Protein AF-A0A9P5F173-F1 (afdb_monomer_lite)

Sequence (151 aa):
MADARTQKAKDRLLAVAKVLQPPGSMPKAFIERLSACLVADPLLPRPNPSTSLWQEPPHPTLATVQSPNLPSYADFVVIGSGITGCSVTKSLLENEILGSGNNPSQVVVLEARNLCSGATGRNGGQLVSPVGHTFAGLVERFGKATAMEMA

Secondary structure (DSSP, 8-state):
---HHHHHHHHHHHHHHHHT-SSSPPPHHHHHHHHHHHHS---SPPSSPPPPGGGSSPPTTTTT---SS--S--SEEEE--SHHHHHHHHHHHH-TTTTSSSS---EEEE-SSSTTTTTGGGS------THHHHHHHHHHHH-HHHHHH--

Foldseek 3Di:
DDDPVVVVLVVVVVVVVVVPDDPDPDDPVVVVVVVVVSPDDPDDPDPPDDFFPLCVPHDPDAFDDDDPDDDPDFPEEQEAQAPVSVVVVVCQCPDCPANVDPDHGGYHYDHPHTHNRPVRSHDPPDPDDCLVVCLVVCCVVPNNVVSVVSD

Organism: Colletotrichum siamense (NCBI:txid690259)

Structure (mmCIF, N/CA/C/O backbone):
data_AF-A0A9P5F173-F1
#
_entry.id   AF-A0A9P5F173-F1
#
loop_
_atom_site.group_PDB
_atom_site.id
_atom_site.type_symbol
_atom_site.label_atom_id
_atom_site.label_alt_id
_atom_site.label_comp_id
_atom_site.label_asym_id
_atom_site.label_entity_id
_atom_site.label_seq_id
_atom_site.pdbx_PDB_ins_code
_atom_site.Cartn_x
_atom_site.Cartn_y
_atom_site.Cartn_z
_atom_site.occupancy
_atom_site.B_iso_or_equiv
_atom_site.auth_seq_id
_atom_site.auth_comp_id
_atom_site.auth_asym_id
_atom_site.auth_atom_id
_atom_site.pdbx_PDB_model_num
ATOM 1 N N . MET A 1 1 ? -15.698 -13.782 -26.759 1.00 45.97 1 MET A N 1
ATOM 2 C CA . MET A 1 1 ? -15.244 -12.393 -26.996 1.00 45.97 1 MET A CA 1
ATOM 3 C C . MET A 1 1 ? -14.367 -11.994 -25.821 1.00 45.97 1 MET A C 1
ATOM 5 O O . MET A 1 1 ? -14.847 -12.073 -24.701 1.00 45.97 1 MET A O 1
ATOM 9 N N . ALA A 1 2 ? -13.083 -11.693 -26.034 1.00 46.50 2 ALA A N 1
ATOM 10 C CA . ALA A 1 2 ? -12.186 -11.295 -24.944 1.00 46.50 2 ALA A CA 1
ATOM 11 C C . ALA A 1 2 ? -12.554 -9.888 -24.426 1.00 46.50 2 ALA A C 1
ATOM 13 O O . ALA A 1 2 ? -12.849 -9.009 -25.233 1.00 46.50 2 ALA A O 1
ATOM 14 N N . ASP A 1 3 ? -12.559 -9.695 -23.101 1.00 68.38 3 ASP A N 1
ATOM 15 C CA . ASP A 1 3 ? -12.895 -8.427 -22.430 1.00 68.38 3 ASP A CA 1
ATOM 16 C C . ASP A 1 3 ? -11.953 -7.300 -22.904 1.00 68.38 3 ASP A C 1
ATOM 18 O O . ASP A 1 3 ? -10.725 -7.438 -22.890 1.00 68.38 3 ASP A O 1
ATOM 22 N N . ALA A 1 4 ? -12.527 -6.166 -23.317 1.00 56.78 4 ALA A N 1
ATOM 23 C CA . ALA A 1 4 ? -11.806 -4.972 -23.760 1.00 56.78 4 ALA A CA 1
ATOM 24 C C . ALA A 1 4 ? -10.775 -4.475 -22.724 1.00 56.78 4 ALA A C 1
ATOM 26 O O . ALA A 1 4 ? -9.752 -3.885 -23.084 1.00 56.78 4 ALA A O 1
ATOM 27 N N . ARG A 1 5 ? -10.995 -4.760 -21.433 1.00 42.91 5 ARG A N 1
ATOM 28 C CA . ARG A 1 5 ? -10.040 -4.467 -20.352 1.00 42.91 5 ARG A CA 1
ATOM 29 C C . ARG A 1 5 ? -8.790 -5.340 -20.424 1.00 42.91 5 ARG A C 1
ATOM 31 O O . ARG A 1 5 ? -7.683 -4.836 -20.233 1.00 42.91 5 ARG A O 1
ATOM 38 N N . THR A 1 6 ? -8.944 -6.615 -20.770 1.00 60.84 6 THR A N 1
ATOM 39 C CA . THR A 1 6 ? -7.830 -7.552 -20.966 1.00 60.84 6 THR A CA 1
ATOM 40 C C . THR A 1 6 ? -6.992 -7.163 -22.182 1.00 60.84 6 THR A C 1
ATOM 42 O O . THR A 1 6 ? -5.767 -7.270 -22.144 1.00 60.84 6 THR A O 1
ATOM 45 N N . GLN A 1 7 ? -7.629 -6.647 -23.239 1.00 63.62 7 GLN A N 1
ATOM 46 C CA . GLN A 1 7 ? -6.918 -6.165 -24.425 1.00 63.62 7 GLN A CA 1
ATOM 47 C C . GLN A 1 7 ? -6.063 -4.931 -24.106 1.00 63.62 7 GLN A C 1
ATOM 49 O O . GLN A 1 7 ? -4.875 -4.903 -24.412 1.00 63.62 7 GLN A O 1
ATOM 54 N N . LYS A 1 8 ? -6.617 -3.963 -23.370 1.00 54.62 8 LYS A N 1
ATOM 55 C CA . LYS A 1 8 ? -5.898 -2.739 -22.983 1.00 54.62 8 LYS A CA 1
ATOM 56 C C . LYS A 1 8 ? -4.701 -3.009 -22.060 1.00 54.62 8 LYS A C 1
ATOM 58 O O . LYS A 1 8 ? -3.687 -2.316 -22.144 1.00 54.62 8 LYS A O 1
ATOM 63 N N . ALA A 1 9 ? -4.802 -4.011 -21.183 1.00 54.66 9 ALA A N 1
ATOM 64 C CA . ALA A 1 9 ? -3.686 -4.464 -20.352 1.00 54.66 9 ALA A CA 1
ATOM 65 C C . ALA A 1 9 ? -2.571 -5.102 -21.200 1.00 54.66 9 ALA A C 1
ATOM 67 O O . ALA A 1 9 ? -1.401 -4.754 -21.034 1.00 54.66 9 ALA A O 1
ATOM 68 N N . LYS A 1 10 ? -2.936 -5.961 -22.163 1.00 64.44 10 LYS A N 1
ATOM 69 C CA . LYS A 1 10 ? -1.991 -6.550 -23.124 1.00 64.44 10 LYS A CA 1
ATOM 70 C C . LYS A 1 10 ? -1.279 -5.486 -23.956 1.00 64.44 10 LYS A C 1
ATOM 72 O O . LYS A 1 10 ? -0.062 -5.550 -24.085 1.00 64.44 10 LYS A O 1
ATOM 77 N N . ASP A 1 11 ? -2.001 -4.486 -24.453 1.00 65.25 11 ASP A N 1
ATOM 78 C CA . ASP A 1 11 ? -1.427 -3.427 -25.291 1.00 65.25 11 ASP A CA 1
ATOM 79 C C . ASP A 1 11 ? -0.397 -2.581 -24.520 1.00 65.25 11 ASP A C 1
ATOM 81 O O . ASP A 1 11 ? 0.678 -2.273 -25.040 1.00 65.25 11 ASP A O 1
ATOM 85 N N . ARG A 1 12 ? -0.677 -2.263 -23.247 1.00 65.69 12 ARG A N 1
ATOM 86 C CA . ARG A 1 12 ? 0.264 -1.551 -22.360 1.00 65.69 12 ARG A CA 1
ATOM 87 C C . ARG A 1 12 ? 1.519 -2.373 -22.076 1.00 65.69 12 ARG A C 1
ATOM 89 O O . ARG A 1 12 ? 2.620 -1.832 -22.099 1.00 65.69 12 ARG A O 1
ATOM 96 N N . LEU A 1 13 ? 1.364 -3.675 -21.857 1.00 59.19 13 LEU A N 1
ATOM 97 C CA . LEU A 1 13 ? 2.483 -4.590 -21.633 1.00 59.19 13 LEU A CA 1
ATOM 98 C C . LEU A 1 13 ? 3.342 -4.769 -22.889 1.00 59.19 13 LEU A C 1
ATOM 100 O O . LEU A 1 13 ? 4.568 -4.775 -22.797 1.00 59.19 13 LEU A O 1
ATOM 104 N N . LEU A 1 14 ? 2.718 -4.826 -24.070 1.00 57.59 14 LEU A N 1
ATOM 105 C CA . LEU A 1 14 ? 3.424 -4.856 -25.350 1.00 57.59 14 LEU A CA 1
ATOM 106 C C . LEU A 1 14 ? 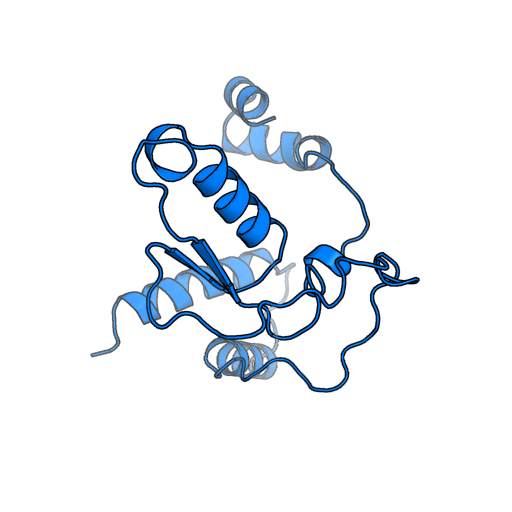4.229 -3.570 -25.578 1.00 57.59 14 LEU A C 1
ATOM 108 O O . LEU A 1 14 ? 5.339 -3.623 -26.102 1.00 57.59 14 LEU A O 1
ATOM 112 N N . ALA A 1 15 ? 3.682 -2.418 -25.183 1.00 58.66 15 ALA A N 1
ATOM 113 C CA . ALA A 1 15 ? 4.375 -1.137 -25.270 1.00 58.66 15 ALA A CA 1
ATOM 114 C C . ALA A 1 15 ? 5.599 -1.086 -24.341 1.00 58.66 15 ALA A C 1
ATOM 116 O O . ALA A 1 15 ? 6.670 -0.684 -24.784 1.00 58.66 15 ALA A O 1
ATOM 117 N N . VAL A 1 16 ? 5.485 -1.572 -23.100 1.00 57.22 16 VAL A N 1
ATOM 118 C CA . VAL A 1 16 ? 6.625 -1.680 -22.169 1.00 57.22 16 VAL A CA 1
ATOM 119 C C . VAL A 1 16 ? 7.687 -2.647 -22.705 1.00 57.22 16 VAL A C 1
ATOM 121 O O . VAL A 1 16 ? 8.869 -2.319 -22.703 1.00 57.22 16 VAL A O 1
ATOM 124 N N . ALA A 1 17 ? 7.284 -3.799 -23.250 1.00 55.56 17 ALA A N 1
ATOM 125 C CA . ALA A 1 17 ? 8.209 -4.764 -23.849 1.00 55.56 17 ALA A CA 1
ATOM 126 C C . ALA A 1 17 ? 8.952 -4.206 -25.079 1.00 55.56 17 ALA A C 1
ATOM 128 O O . ALA A 1 17 ? 10.118 -4.532 -25.283 1.00 55.56 17 ALA A O 1
ATOM 129 N N . LYS A 1 18 ? 8.299 -3.347 -25.875 1.00 56.28 18 LYS A N 1
ATOM 130 C CA . LYS A 1 18 ? 8.913 -2.645 -27.017 1.00 56.28 18 LYS A CA 1
ATOM 131 C C . LYS A 1 18 ? 9.910 -1.568 -26.585 1.00 56.28 18 LYS A C 1
ATOM 133 O O . LYS A 1 18 ? 10.907 -1.373 -27.266 1.00 56.28 18 LYS A O 1
ATOM 138 N N . VAL A 1 19 ? 9.654 -0.891 -25.464 1.00 52.47 19 VAL A N 1
ATOM 139 C CA . VAL A 1 19 ? 10.552 0.137 -24.902 1.00 52.47 19 VAL A CA 1
ATOM 140 C C . VAL A 1 19 ? 11.828 -0.480 -24.308 1.00 52.47 19 VAL A C 1
ATOM 142 O O . VAL A 1 19 ? 12.857 0.182 -24.253 1.00 52.47 19 VAL A O 1
ATOM 145 N N . LEU A 1 20 ? 11.793 -1.755 -23.908 1.00 52.50 20 LEU A N 1
ATOM 146 C CA . LEU A 1 20 ? 12.919 -2.457 -23.279 1.00 52.50 20 LEU A CA 1
ATOM 147 C C . LEU A 1 20 ? 13.917 -3.123 -24.256 1.00 52.50 20 LEU A C 1
ATOM 149 O O . LEU A 1 20 ? 14.807 -3.831 -23.790 1.00 52.50 20 LEU A O 1
ATOM 153 N N . GLN A 1 21 ? 13.818 -2.938 -25.581 1.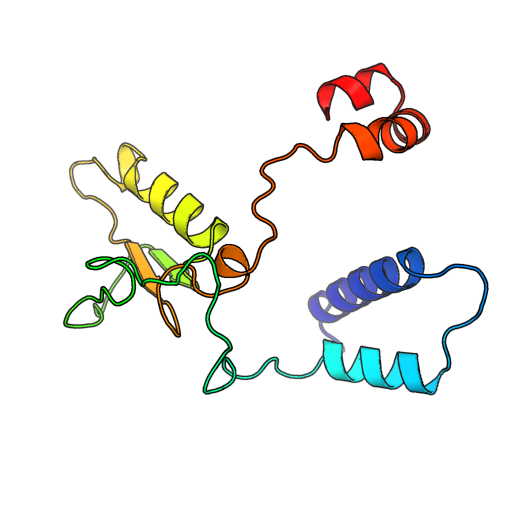00 49.25 21 GLN A N 1
ATOM 154 C CA . GLN A 1 21 ? 14.728 -3.593 -26.544 1.00 49.25 21 GLN A CA 1
ATOM 155 C C . GLN A 1 21 ? 15.750 -2.642 -27.207 1.00 49.25 21 GLN A C 1
ATOM 157 O O . GLN A 1 21 ? 15.342 -1.729 -27.922 1.00 49.25 21 GLN A O 1
ATOM 162 N N . PRO A 1 22 ? 17.072 -2.915 -27.109 1.00 50.00 22 PRO A N 1
ATOM 163 C CA . PRO A 1 22 ? 18.055 -2.652 -28.168 1.00 50.00 22 PRO A CA 1
ATOM 164 C C . PRO A 1 22 ? 18.014 -3.763 -29.251 1.00 50.00 22 PRO A C 1
ATOM 166 O O . PRO A 1 22 ? 17.334 -4.772 -29.057 1.00 50.00 22 PRO A O 1
ATOM 169 N N . PRO A 1 23 ? 18.704 -3.611 -30.402 1.00 50.03 23 PRO A N 1
ATOM 170 C CA . PRO A 1 23 ? 18.362 -4.274 -31.662 1.00 50.03 23 PRO A CA 1
ATOM 171 C C . PRO A 1 23 ? 18.662 -5.779 -31.640 1.00 50.03 23 PRO A C 1
ATOM 173 O O . PRO A 1 23 ? 19.788 -6.223 -31.838 1.00 50.03 23 PRO A O 1
ATOM 176 N N . GLY A 1 24 ? 17.618 -6.572 -31.425 1.00 59.44 24 GLY A N 1
ATOM 177 C CA . GLY A 1 24 ? 17.634 -8.025 -31.538 1.00 59.44 24 GLY A CA 1
ATOM 178 C C . GLY A 1 24 ? 16.298 -8.576 -31.064 1.00 59.44 24 GLY A C 1
ATOM 179 O O . GLY A 1 24 ? 15.858 -8.276 -29.956 1.00 59.44 24 GLY A O 1
ATOM 180 N N . SER A 1 25 ? 15.612 -9.356 -31.901 1.00 69.62 25 SER A N 1
ATOM 181 C CA . SER A 1 25 ? 14.332 -9.952 -31.516 1.00 69.62 25 SER A CA 1
ATOM 182 C C . SER A 1 25 ? 14.532 -10.844 -30.288 1.00 69.62 25 SER A C 1
ATOM 184 O O . SER A 1 25 ? 15.264 -11.834 -30.366 1.00 69.62 25 SER A O 1
ATOM 186 N N . MET A 1 26 ? 13.884 -10.515 -29.165 1.00 72.31 26 MET A N 1
ATOM 187 C CA . MET A 1 26 ? 13.874 -11.392 -27.990 1.00 72.31 26 MET A CA 1
ATOM 188 C C . MET A 1 26 ? 13.439 -12.816 -28.389 1.00 72.31 26 MET A C 1
ATOM 190 O O . MET A 1 26 ? 12.483 -12.957 -29.159 1.00 72.31 26 MET A O 1
ATOM 194 N N . PRO A 1 27 ? 14.094 -13.876 -27.875 1.00 86.81 27 PRO A N 1
ATOM 195 C CA . PRO A 1 27 ? 13.755 -15.252 -28.225 1.00 86.81 27 PRO A CA 1
ATOM 196 C C . PRO A 1 27 ? 12.266 -15.547 -28.010 1.00 86.81 27 PRO A C 1
ATOM 198 O O . PRO A 1 27 ? 11.706 -15.195 -26.972 1.00 86.81 27 PRO A O 1
ATOM 201 N N . LYS A 1 28 ? 11.624 -16.248 -28.952 1.00 85.38 28 LYS A N 1
ATOM 202 C CA . LYS A 1 28 ? 10.187 -16.586 -28.886 1.00 85.38 28 LYS A CA 1
ATOM 203 C C . LYS A 1 28 ? 9.790 -17.224 -27.547 1.00 85.38 28 LYS A C 1
ATOM 205 O O . LYS A 1 28 ? 8.823 -16.798 -26.926 1.00 85.38 28 LYS A O 1
ATOM 210 N N . ALA A 1 29 ? 10.603 -18.159 -27.054 1.00 88.12 29 ALA A N 1
ATOM 211 C CA . ALA A 1 29 ? 10.383 -18.818 -25.767 1.00 88.12 29 ALA A CA 1
ATOM 212 C C . ALA A 1 29 ? 10.421 -17.850 -24.567 1.00 88.12 29 ALA A C 1
ATOM 214 O O . ALA A 1 29 ? 9.757 -18.086 -23.559 1.00 88.12 29 ALA A O 1
ATOM 215 N N . PHE A 1 30 ? 11.196 -16.763 -24.650 1.00 84.81 30 PHE A N 1
ATOM 216 C CA . PHE A 1 30 ? 11.217 -15.729 -23.617 1.00 84.81 30 PHE A CA 1
ATOM 217 C C . PHE A 1 30 ? 9.917 -14.919 -23.632 1.00 84.81 30 PHE A C 1
ATOM 219 O O . PHE A 1 30 ? 9.311 -14.728 -22.582 1.00 84.81 30 PHE A O 1
ATOM 226 N N . ILE A 1 31 ? 9.453 -14.510 -24.818 1.00 85.44 31 ILE A N 1
ATOM 227 C CA . ILE A 1 31 ? 8.180 -13.792 -24.982 1.00 85.44 31 ILE A CA 1
ATOM 228 C C . ILE A 1 31 ? 7.000 -14.631 -24.487 1.00 85.44 31 ILE A C 1
ATOM 230 O O . ILE A 1 31 ? 6.131 -14.112 -23.791 1.00 85.44 31 ILE A O 1
ATOM 234 N N . GLU A 1 32 ? 6.980 -15.928 -24.792 1.00 88.88 32 GLU A N 1
ATOM 235 C CA . GLU A 1 32 ? 5.934 -16.844 -24.329 1.00 88.88 32 GLU A CA 1
ATOM 236 C C . GLU A 1 32 ? 5.922 -16.971 -22.801 1.00 88.88 32 GLU A C 1
ATOM 238 O O . GLU A 1 32 ? 4.862 -16.838 -22.187 1.00 88.88 32 GLU A O 1
ATOM 243 N N . ARG A 1 33 ? 7.092 -17.138 -22.164 1.00 88.81 33 ARG A N 1
ATOM 244 C CA . ARG A 1 33 ? 7.196 -17.163 -20.693 1.00 88.81 33 ARG A CA 1
ATOM 245 C C . ARG A 1 33 ? 6.782 -15.840 -20.068 1.00 88.81 33 ARG A C 1
ATOM 247 O O . ARG A 1 33 ? 6.027 -15.845 -19.104 1.00 88.81 33 ARG A O 1
ATOM 254 N N . LEU A 1 34 ? 7.248 -14.719 -20.617 1.00 86.69 34 LEU A N 1
ATOM 255 C CA . LEU A 1 34 ? 6.876 -13.392 -20.139 1.00 86.69 34 LEU A CA 1
ATOM 256 C C . LEU A 1 34 ? 5.360 -13.204 -20.227 1.00 86.69 34 LEU A C 1
ATOM 258 O O . LEU A 1 34 ? 4.734 -12.818 -19.246 1.00 86.69 34 LEU A O 1
ATOM 262 N N . SER A 1 35 ? 4.758 -13.537 -21.371 1.00 89.25 35 SER A N 1
ATOM 263 C CA . SER A 1 35 ? 3.311 -13.434 -21.550 1.00 89.25 35 SER A CA 1
ATOM 264 C C . SER A 1 35 ? 2.545 -14.330 -20.582 1.00 89.25 35 SER A C 1
ATOM 266 O O . SER A 1 35 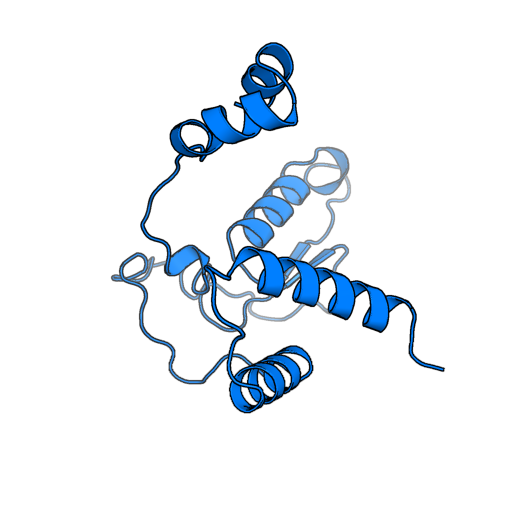? 1.492 -13.911 -20.112 1.00 89.25 35 SER A O 1
ATOM 268 N N . ALA A 1 36 ? 3.045 -15.533 -20.286 1.00 88.88 36 ALA A N 1
ATOM 269 C CA . ALA A 1 36 ? 2.436 -16.427 -19.308 1.00 88.88 36 ALA A CA 1
ATOM 270 C C . ALA A 1 36 ? 2.514 -15.847 -17.886 1.00 88.88 36 ALA A C 1
ATOM 272 O O . ALA A 1 36 ? 1.503 -15.801 -17.193 1.00 88.88 36 ALA A O 1
ATOM 273 N N . CYS A 1 37 ? 3.676 -15.329 -17.475 1.00 84.94 37 CYS A N 1
ATOM 274 C CA . CYS A 1 37 ? 3.845 -14.679 -16.172 1.00 84.94 37 CYS A CA 1
ATOM 275 C C . CYS A 1 37 ? 2.948 -13.445 -16.011 1.00 84.94 37 CYS A C 1
ATOM 277 O O . CYS A 1 37 ? 2.456 -13.187 -14.920 1.00 84.94 37 CYS A O 1
ATOM 279 N N . LEU A 1 38 ? 2.726 -12.689 -17.088 1.00 84.69 38 LEU A N 1
ATOM 280 C CA . LEU A 1 38 ? 1.911 -11.474 -17.066 1.00 84.69 38 LEU A CA 1
ATOM 281 C C . LEU A 1 38 ? 0.410 -11.731 -16.885 1.00 84.69 38 LEU A C 1
ATOM 283 O O . LEU A 1 38 ? -0.299 -10.833 -16.438 1.00 84.69 38 LEU A O 1
ATOM 287 N N . VAL A 1 39 ? -0.080 -12.913 -17.266 1.00 89.00 39 VAL A N 1
ATOM 288 C CA . VAL A 1 39 ? -1.499 -13.288 -17.124 1.00 89.00 39 VAL A CA 1
ATOM 289 C C . VAL A 1 39 ? -1.755 -14.239 -15.959 1.00 89.00 39 VAL A C 1
ATOM 291 O O . VAL A 1 39 ? -2.913 -14.504 -15.644 1.00 89.00 39 VAL A O 1
ATOM 294 N N . ALA A 1 40 ? -0.699 -14.775 -15.349 1.00 90.75 40 ALA A N 1
ATOM 295 C CA . ALA A 1 40 ? -0.812 -15.632 -14.183 1.00 90.75 40 ALA A CA 1
ATOM 296 C C . ALA A 1 40 ? -1.307 -14.836 -12.968 1.00 90.75 40 ALA A C 1
ATOM 298 O O . ALA A 1 40 ? -1.005 -13.651 -12.816 1.00 90.75 40 ALA A O 1
ATOM 299 N N . ASP A 1 41 ? -2.046 -15.512 -12.089 1.00 88.75 41 ASP A N 1
ATOM 300 C CA . ASP A 1 41 ? -2.374 -14.984 -10.767 1.00 88.75 41 ASP A CA 1
ATOM 301 C C . ASP A 1 41 ? -1.060 -14.675 -10.020 1.00 88.75 41 ASP A C 1
ATOM 303 O O . ASP A 1 41 ? -0.203 -15.562 -9.927 1.00 88.75 41 ASP A O 1
ATOM 307 N N . PRO A 1 42 ? -0.854 -13.444 -9.509 1.00 82.69 42 PRO A N 1
ATOM 308 C CA . PRO A 1 42 ? 0.339 -13.109 -8.733 1.00 82.69 42 PRO A CA 1
ATOM 309 C C . PRO A 1 42 ? 0.460 -13.906 -7.424 1.00 82.69 42 PRO A C 1
ATOM 311 O O . PRO A 1 42 ? 1.530 -13.876 -6.811 1.00 82.69 42 PRO A O 1
ATOM 314 N N . LEU A 1 43 ? -0.595 -14.631 -7.027 1.00 88.44 43 LEU A N 1
ATOM 315 C CA . LEU A 1 43 ? -0.726 -15.366 -5.775 1.00 88.44 43 LEU A CA 1
ATOM 316 C C . LEU A 1 43 ? -0.593 -14.445 -4.551 1.00 88.44 43 LEU A C 1
ATOM 318 O O . LEU A 1 43 ? -0.446 -13.224 -4.639 1.00 88.44 43 LEU A O 1
ATOM 322 N N . LEU A 1 44 ? -0.675 -15.046 -3.367 1.00 89.44 44 LEU A N 1
ATOM 323 C CA . LEU A 1 44 ? -0.381 -14.353 -2.119 1.00 89.44 44 LEU A CA 1
ATOM 324 C C . LEU A 1 44 ? 1.120 -14.025 -2.012 1.00 89.44 44 LEU A C 1
ATOM 326 O O . LEU A 1 44 ? 1.952 -14.699 -2.631 1.00 89.44 44 LEU A O 1
ATOM 330 N N . PRO A 1 45 ? 1.497 -13.024 -1.191 1.00 88.31 45 PRO A N 1
ATOM 331 C CA . PRO A 1 45 ? 2.897 -12.755 -0.891 1.00 88.31 45 PRO A CA 1
ATOM 332 C C . PRO A 1 45 ? 3.644 -14.023 -0.460 1.00 88.31 45 PRO A C 1
ATOM 334 O O . PRO A 1 45 ? 3.129 -14.835 0.308 1.00 88.31 45 PRO A O 1
ATOM 337 N N . ARG A 1 46 ? 4.880 -14.185 -0.947 1.00 86.62 46 ARG A N 1
ATOM 338 C CA . ARG A 1 46 ? 5.728 -15.334 -0.600 1.00 86.62 46 ARG A CA 1
ATOM 339 C C . ARG A 1 46 ? 5.910 -15.437 0.924 1.00 86.62 46 ARG A C 1
ATOM 341 O O . ARG A 1 46 ? 6.175 -14.408 1.555 1.00 86.62 46 ARG A O 1
ATOM 348 N N . PRO A 1 47 ? 5.865 -16.653 1.498 1.00 88.44 47 PRO A N 1
ATOM 349 C CA . PRO A 1 47 ? 6.251 -16.853 2.889 1.00 88.44 47 PRO A CA 1
ATOM 350 C C . PRO A 1 47 ? 7.738 -16.518 3.074 1.00 88.44 47 PRO A C 1
ATOM 352 O O . PRO A 1 47 ? 8.535 -16.710 2.156 1.00 88.44 47 PRO A O 1
ATOM 355 N N . ASN A 1 48 ? 8.105 -16.040 4.266 1.00 87.44 48 ASN A N 1
ATOM 356 C CA . ASN A 1 48 ? 9.487 -15.726 4.661 1.00 87.44 48 ASN A CA 1
ATOM 357 C C . ASN A 1 48 ? 10.218 -14.767 3.690 1.00 87.44 48 ASN A C 1
ATOM 359 O O . ASN A 1 48 ? 11.237 -15.138 3.102 1.00 87.44 48 ASN A O 1
ATOM 363 N N . PRO A 1 49 ? 9.712 -13.536 3.475 1.00 88.12 49 PRO A N 1
ATOM 364 C CA . PRO A 1 49 ? 10.405 -12.558 2.641 1.00 88.12 49 PRO A CA 1
ATOM 365 C C . PRO A 1 49 ? 11.744 -12.149 3.270 1.00 88.12 49 PRO A C 1
ATOM 367 O O . PRO A 1 49 ? 11.911 -12.204 4.486 1.00 88.12 49 PRO A O 1
ATOM 370 N N . SER A 1 50 ? 12.676 -11.650 2.455 1.00 88.06 50 SER A N 1
ATOM 371 C CA . SER A 1 50 ? 13.898 -11.034 2.980 1.00 88.06 50 SER A CA 1
ATOM 372 C C . SER A 1 50 ? 13.582 -9.814 3.851 1.00 88.06 50 SER A C 1
ATOM 374 O O . SER A 1 50 ? 12.662 -9.039 3.545 1.00 88.06 50 SER A O 1
ATOM 376 N N . THR A 1 51 ? 14.373 -9.613 4.904 1.00 84.00 51 THR A N 1
ATOM 377 C CA . THR A 1 51 ? 14.304 -8.410 5.739 1.00 84.00 51 THR A CA 1
ATOM 378 C C . THR A 1 51 ? 14.832 -7.206 4.966 1.00 84.00 51 THR A C 1
ATOM 380 O O . THR A 1 51 ? 15.853 -7.272 4.282 1.00 84.00 51 THR A O 1
ATOM 383 N N . SER A 1 52 ? 14.100 -6.100 5.041 1.00 86.25 52 SER A N 1
ATOM 384 C CA . SER A 1 52 ? 14.522 -4.815 4.492 1.00 86.25 52 SER A CA 1
ATOM 385 C C . SER A 1 52 ? 15.587 -4.187 5.395 1.00 86.25 52 SER A C 1
ATOM 387 O O . SER A 1 52 ? 15.335 -4.049 6.589 1.00 86.25 52 SER A O 1
ATOM 389 N N . LEU A 1 53 ? 16.689 -3.687 4.825 1.00 88.19 53 LEU A N 1
ATOM 390 C CA . LEU A 1 53 ? 17.694 -2.925 5.581 1.00 88.19 53 LEU A CA 1
ATOM 391 C C . LEU A 1 53 ? 17.083 -1.701 6.289 1.00 88.19 53 LEU A C 1
ATOM 393 O O . LEU A 1 53 ? 17.402 -1.435 7.437 1.00 88.19 53 LEU A O 1
ATOM 397 N N . TRP A 1 54 ? 16.139 -1.004 5.647 1.00 87.56 54 TRP A N 1
ATOM 398 C CA . TRP A 1 54 ? 15.438 0.153 6.226 1.00 87.56 54 TRP A CA 1
ATOM 399 C C . TRP A 1 54 ? 14.521 -0.189 7.409 1.00 87.56 54 TRP A C 1
ATOM 401 O O . TRP A 1 54 ? 13.970 0.708 8.037 1.00 87.56 54 TRP A O 1
ATOM 411 N N . GLN A 1 55 ? 14.295 -1.478 7.667 1.00 88.75 55 GLN A N 1
ATOM 412 C CA . GLN A 1 55 ? 13.417 -1.978 8.726 1.00 88.75 55 GLN A CA 1
ATOM 413 C C . GLN A 1 55 ? 14.195 -2.792 9.762 1.00 88.75 55 GLN A C 1
ATOM 415 O O . GLN A 1 55 ? 13.575 -3.498 10.551 1.00 88.75 55 GLN A O 1
ATOM 420 N N . GLU A 1 56 ? 15.527 -2.715 9.735 1.00 91.25 56 GLU A N 1
ATOM 421 C CA . GLU A 1 56 ? 16.411 -3.370 10.687 1.00 91.25 56 GLU A CA 1
ATOM 422 C C . GLU A 1 56 ? 17.195 -2.292 11.463 1.00 91.25 56 GLU A C 1
ATOM 424 O O . GLU A 1 56 ? 18.026 -1.602 10.867 1.00 91.25 56 GLU A O 1
ATOM 429 N N . PRO A 1 57 ? 16.940 -2.110 12.772 1.00 92.62 57 PRO A N 1
ATOM 430 C CA . PRO A 1 57 ? 15.964 -2.839 13.584 1.00 92.62 57 PRO A CA 1
ATOM 431 C C . PRO A 1 57 ? 14.509 -2.436 13.268 1.00 92.62 57 PRO A C 1
ATOM 433 O O . PRO A 1 57 ? 14.258 -1.323 12.789 1.00 92.62 57 PRO A O 1
ATOM 436 N N . PRO A 1 58 ? 13.523 -3.304 13.559 1.00 91.19 58 PRO A N 1
ATOM 437 C CA . PRO A 1 58 ? 12.118 -2.965 13.365 1.00 91.19 58 PRO A CA 1
ATOM 438 C C . PRO A 1 58 ? 11.714 -1.792 14.264 1.00 91.19 58 PRO A C 1
ATOM 440 O O . PRO A 1 58 ? 12.122 -1.713 15.423 1.00 91.19 58 PRO A O 1
ATOM 443 N N . HIS A 1 59 ? 10.864 -0.893 13.752 1.00 92.06 59 HIS A N 1
ATOM 444 C CA . HIS A 1 59 ? 10.333 0.203 14.565 1.00 92.06 59 HIS A CA 1
ATOM 445 C C . HIS A 1 59 ? 9.573 -0.365 15.775 1.00 92.06 59 HIS A C 1
ATOM 447 O O . HIS A 1 59 ? 8.637 -1.147 15.569 1.00 92.06 59 HIS A O 1
ATOM 453 N N . PRO A 1 60 ? 9.893 0.060 17.011 1.00 93.75 60 PRO A N 1
ATOM 454 C CA . PRO A 1 60 ? 9.465 -0.628 18.232 1.00 93.75 60 PRO A CA 1
ATOM 455 C C . PRO A 1 60 ? 7.946 -0.691 18.410 1.00 93.75 60 PRO A C 1
ATOM 457 O O . PRO A 1 60 ? 7.438 -1.618 19.028 1.00 93.75 60 PRO A O 1
ATOM 460 N N . THR A 1 61 ? 7.215 0.285 17.867 1.00 93.56 61 THR A N 1
ATOM 461 C CA . THR A 1 61 ? 5.757 0.393 18.043 1.00 93.56 61 THR A CA 1
ATOM 462 C C . THR A 1 61 ? 4.951 0.300 16.754 1.00 93.56 61 THR A C 1
ATOM 464 O O . THR A 1 61 ? 3.743 0.124 16.824 1.00 93.56 61 THR A O 1
ATOM 467 N N . LEU A 1 62 ? 5.581 0.434 15.581 1.00 91.56 62 LEU A N 1
ATOM 468 C CA . LEU A 1 62 ? 4.861 0.568 14.304 1.00 91.56 62 LEU A CA 1
ATOM 469 C C . LEU A 1 62 ? 5.055 -0.637 13.391 1.00 91.56 62 LEU A C 1
ATOM 471 O O . LEU A 1 62 ? 4.184 -0.915 12.579 1.00 91.56 62 LEU A O 1
ATOM 475 N N . ALA A 1 63 ? 6.166 -1.370 13.504 1.00 89.94 63 ALA A N 1
ATOM 476 C CA . ALA A 1 63 ? 6.467 -2.441 12.555 1.00 89.94 63 ALA A CA 1
ATOM 477 C C . ALA A 1 63 ? 5.357 -3.506 12.492 1.00 89.94 63 ALA A C 1
ATOM 479 O O . ALA A 1 63 ? 5.032 -3.988 11.408 1.00 89.94 63 ALA A O 1
ATOM 480 N N . THR A 1 64 ? 4.766 -3.833 13.642 1.00 91.31 64 THR A N 1
ATOM 481 C CA . THR A 1 64 ? 3.800 -4.928 13.827 1.00 91.31 64 THR A CA 1
ATOM 482 C C . THR A 1 64 ? 2.465 -4.462 14.415 1.00 91.31 64 THR A C 1
ATOM 484 O O . THR A 1 64 ? 1.683 -5.280 14.906 1.00 91.31 64 THR A O 1
ATOM 487 N N . VAL A 1 65 ? 2.200 -3.149 14.389 1.00 93.94 65 VAL A N 1
ATOM 488 C CA . VAL A 1 65 ? 0.952 -2.588 14.917 1.00 93.94 65 VAL A CA 1
ATOM 489 C C . VAL A 1 65 ? -0.244 -3.122 14.134 1.00 93.94 65 VAL A C 1
ATOM 491 O O . VAL A 1 65 ? -0.230 -3.171 12.905 1.00 93.94 65 VAL A O 1
ATOM 494 N N . GLN A 1 66 ? -1.285 -3.524 14.856 1.00 95.06 66 GLN A N 1
ATOM 495 C CA . GLN A 1 66 ? -2.527 -4.034 14.286 1.00 95.06 66 GLN A CA 1
ATOM 496 C C . GLN A 1 66 ? -3.691 -3.730 15.228 1.00 95.06 66 GLN A C 1
ATOM 498 O O . GLN A 1 66 ? -3.513 -3.677 16.448 1.00 95.06 66 GLN A O 1
ATOM 503 N N . SER A 1 67 ? -4.884 -3.528 14.669 1.00 94.81 67 SER A N 1
ATOM 504 C CA . SER A 1 67 ? -6.100 -3.460 15.477 1.00 94.81 67 SER A CA 1
ATOM 505 C C . SER A 1 67 ? -6.408 -4.844 16.066 1.00 94.81 67 SER A C 1
ATOM 507 O O . SER A 1 67 ? -6.125 -5.856 15.425 1.00 94.81 67 SER A O 1
ATOM 509 N N . PRO A 1 68 ? -7.007 -4.926 17.268 1.00 95.62 68 PRO A N 1
ATOM 510 C CA . PRO A 1 68 ? -7.319 -6.214 17.893 1.00 95.62 68 PRO A CA 1
ATOM 511 C C . PRO A 1 68 ? -8.356 -7.020 17.101 1.00 95.62 68 PRO A C 1
ATOM 513 O O . PRO A 1 68 ? -8.356 -8.243 17.152 1.00 95.62 68 PRO A O 1
ATOM 516 N N . ASN A 1 69 ? -9.239 -6.331 16.372 1.00 95.94 69 ASN A N 1
ATOM 517 C CA . ASN A 1 69 ? -10.257 -6.927 15.518 1.00 95.94 69 ASN A CA 1
ATOM 518 C C . ASN A 1 69 ? -10.321 -6.171 14.190 1.00 95.94 69 ASN A C 1
ATOM 520 O O . ASN A 1 69 ? -10.008 -4.976 14.129 1.00 95.94 69 ASN A O 1
ATOM 524 N N . LEU A 1 70 ? -10.772 -6.861 13.144 1.00 95.50 70 LEU A N 1
ATOM 525 C CA . LEU A 1 70 ? -11.137 -6.239 11.878 1.00 95.50 70 LEU A CA 1
ATOM 526 C C . LEU A 1 70 ? -12.570 -5.685 11.988 1.00 95.50 70 LEU A C 1
ATOM 528 O O . LEU A 1 70 ? -13.477 -6.454 12.318 1.00 95.50 70 LEU A O 1
ATOM 532 N N . PRO A 1 71 ? -12.802 -4.385 11.734 1.00 95.69 71 PRO A N 1
ATOM 533 C CA . PRO A 1 71 ? -14.149 -3.825 11.708 1.00 95.69 71 PRO A CA 1
ATOM 534 C C . PRO A 1 71 ? -15.038 -4.509 10.662 1.00 95.69 71 PRO A C 1
ATOM 536 O O . PRO A 1 71 ? -14.574 -4.872 9.583 1.00 95.69 71 PRO A O 1
ATOM 539 N N . SER A 1 72 ? -16.334 -4.645 10.955 1.00 96.50 72 SER A N 1
ATOM 540 C CA . SER A 1 72 ? -17.326 -5.158 9.996 1.00 96.50 72 SER A CA 1
ATOM 541 C C . SER A 1 72 ? -17.703 -4.141 8.913 1.00 96.50 72 SER A C 1
ATOM 543 O O . 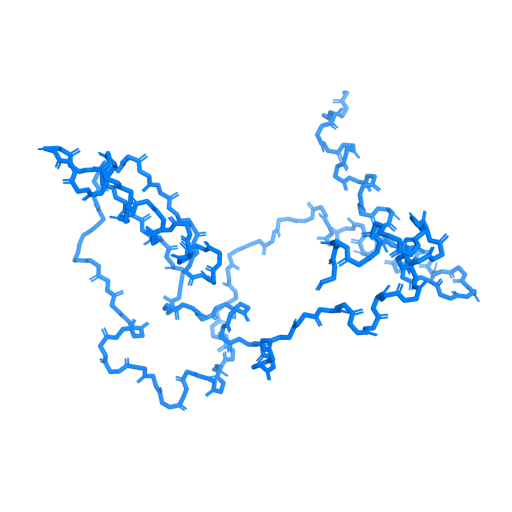SER A 1 72 ? -18.306 -4.512 7.907 1.00 96.50 72 SER A O 1
ATOM 545 N N . TYR A 1 73 ? -17.356 -2.871 9.121 1.00 96.50 73 TYR A N 1
ATOM 546 C CA . TYR A 1 73 ? -17.622 -1.752 8.228 1.00 96.50 73 TYR A CA 1
ATOM 547 C C . TYR A 1 73 ? -16.383 -0.856 8.123 1.00 96.50 73 TYR A C 1
ATOM 549 O O . TYR A 1 73 ? -15.614 -0.744 9.076 1.00 96.50 73 TYR A O 1
ATOM 557 N N . ALA A 1 74 ? -16.204 -0.232 6.962 1.00 97.44 74 ALA A N 1
ATOM 558 C CA . ALA A 1 74 ? -15.285 0.876 6.742 1.00 97.44 74 ALA A CA 1
ATOM 559 C C . ALA A 1 74 ? -15.784 1.692 5.544 1.00 97.44 74 ALA A C 1
ATOM 561 O O . ALA A 1 74 ? -16.222 1.108 4.551 1.00 97.44 74 ALA A O 1
ATOM 562 N N . ASP A 1 75 ? -15.672 3.019 5.607 1.00 97.38 75 ASP A N 1
ATOM 563 C CA . ASP A 1 75 ? -15.957 3.892 4.462 1.00 97.38 75 ASP A CA 1
ATOM 564 C C . ASP A 1 75 ? -14.884 3.730 3.376 1.00 97.38 75 ASP A C 1
ATOM 566 O O . ASP A 1 75 ? -15.179 3.741 2.181 1.00 97.38 75 ASP A O 1
ATOM 570 N N . PHE A 1 76 ? -13.630 3.520 3.796 1.00 98.00 76 PHE A N 1
ATOM 571 C CA . PHE A 1 76 ? -12.495 3.312 2.902 1.00 98.00 76 PHE A CA 1
ATOM 572 C C . PHE A 1 76 ? -11.633 2.130 3.348 1.00 98.00 76 PHE A C 1
ATOM 574 O O . PHE A 1 76 ? -11.218 2.044 4.504 1.00 98.00 76 PHE A O 1
ATOM 581 N N . VAL A 1 77 ? -11.290 1.257 2.396 1.00 98.25 77 VAL A N 1
ATOM 582 C CA . VAL A 1 77 ? -10.329 0.164 2.593 1.00 98.25 77 VAL A CA 1
ATOM 583 C C . VAL A 1 77 ? -9.125 0.378 1.683 1.00 98.25 77 VAL A C 1
ATOM 585 O O . VAL A 1 77 ? -9.246 0.388 0.458 1.00 98.25 77 VAL A O 1
ATOM 588 N N . VAL A 1 78 ? -7.949 0.528 2.286 1.00 98.25 78 VAL A N 1
ATOM 589 C CA . VAL A 1 78 ? -6.665 0.671 1.598 1.00 98.25 78 VAL A CA 1
ATOM 590 C C . VAL A 1 78 ? -5.910 -0.649 1.694 1.00 98.25 78 VAL A C 1
ATOM 592 O O . VAL A 1 78 ? -5.589 -1.117 2.784 1.00 98.25 78 VAL A O 1
ATOM 595 N N . ILE A 1 79 ? -5.614 -1.261 0.547 1.00 96.88 79 ILE A N 1
ATOM 596 C CA . ILE A 1 79 ? -4.887 -2.533 0.482 1.00 96.88 79 ILE A CA 1
ATOM 597 C C . ILE A 1 79 ? -3.403 -2.248 0.235 1.00 96.88 79 ILE A C 1
ATOM 599 O O . ILE A 1 79 ? -3.014 -1.797 -0.841 1.00 96.88 79 ILE A O 1
ATOM 603 N N . GLY A 1 80 ? -2.579 -2.555 1.232 1.00 96.38 80 GLY A N 1
ATOM 604 C CA . GLY A 1 80 ? -1.138 -2.347 1.238 1.00 96.38 80 GLY A CA 1
ATOM 605 C C . GLY A 1 80 ? -0.732 -1.038 1.913 1.00 96.38 80 GLY A C 1
ATOM 606 O O . GLY A 1 80 ? -1.228 0.040 1.598 1.00 96.38 80 GLY A O 1
ATOM 607 N N . SER A 1 81 ? 0.255 -1.134 2.801 1.00 96.00 81 SER A N 1
ATOM 608 C CA . SER A 1 81 ? 0.819 -0.012 3.566 1.00 96.00 81 SER A CA 1
ATOM 609 C C . SER A 1 81 ? 2.073 0.595 2.920 1.00 96.00 81 SER A C 1
ATOM 611 O O . SER A 1 81 ? 2.923 1.172 3.590 1.00 96.00 81 SER A O 1
ATOM 613 N N . GLY A 1 82 ? 2.249 0.431 1.605 1.00 95.19 82 GLY A N 1
ATOM 614 C CA . GLY A 1 82 ? 3.328 1.111 0.883 1.00 95.19 82 GLY A CA 1
ATOM 615 C C . GLY A 1 82 ? 3.130 2.629 0.866 1.00 95.19 82 GLY A C 1
ATOM 616 O O . GLY A 1 82 ? 2.081 3.131 1.258 1.00 95.19 82 GLY A O 1
ATOM 617 N N . ILE A 1 83 ? 4.107 3.363 0.329 1.00 95.44 83 ILE A N 1
ATOM 618 C CA . ILE A 1 83 ? 4.077 4.833 0.254 1.00 95.44 83 ILE A CA 1
ATOM 619 C C . ILE A 1 83 ? 2.761 5.357 -0.333 1.00 95.44 83 ILE A C 1
ATOM 621 O O . ILE A 1 83 ? 2.161 6.250 0.243 1.00 95.44 83 ILE A O 1
ATOM 625 N N . THR A 1 84 ? 2.244 4.736 -1.397 1.00 96.56 84 THR A N 1
ATOM 626 C CA . THR A 1 84 ? 0.949 5.097 -1.988 1.00 96.56 84 THR A CA 1
ATOM 627 C C . THR A 1 84 ? -0.214 4.888 -1.021 1.00 96.56 84 THR A C 1
ATOM 629 O O . THR A 1 84 ? -1.033 5.786 -0.862 1.00 96.56 84 THR A O 1
ATOM 632 N N . GLY A 1 85 ? -0.285 3.730 -0.358 1.00 97.69 85 GLY A N 1
ATOM 633 C CA . GLY A 1 85 ? -1.352 3.431 0.599 1.00 97.69 85 GLY A CA 1
ATOM 634 C C . GLY A 1 85 ? -1.319 4.373 1.802 1.00 97.69 85 GLY A C 1
ATOM 635 O O . GLY A 1 85 ? -2.348 4.927 2.185 1.00 97.69 85 GLY A O 1
ATOM 636 N N . CYS A 1 86 ? -0.125 4.643 2.334 1.00 96.81 86 CYS A N 1
ATOM 637 C CA . CYS A 1 86 ? 0.076 5.613 3.407 1.00 96.81 86 CYS A CA 1
ATOM 638 C C . CYS A 1 86 ? -0.280 7.040 2.972 1.00 96.81 86 CYS A C 1
ATOM 640 O O . CYS A 1 86 ? -0.951 7.740 3.722 1.00 96.81 86 CYS A O 1
ATOM 642 N N . SER A 1 87 ? 0.109 7.471 1.768 1.00 97.69 87 SER A N 1
ATOM 643 C CA . SER A 1 87 ? -0.245 8.794 1.239 1.00 97.69 87 SER A CA 1
ATOM 644 C C . SER A 1 87 ? -1.754 8.960 1.081 1.00 97.69 87 SER A C 1
ATOM 646 O O . SER A 1 87 ? -2.289 9.967 1.526 1.00 97.69 87 SER A O 1
ATOM 648 N N . VAL A 1 88 ? -2.449 7.967 0.516 1.00 97.94 88 VAL A N 1
ATOM 649 C CA . VAL A 1 88 ? -3.916 7.997 0.390 1.00 97.94 88 VAL A CA 1
ATOM 650 C C . VAL A 1 88 ? -4.572 8.051 1.766 1.00 97.94 88 VAL A C 1
ATOM 652 O O . VAL A 1 88 ? -5.418 8.906 2.006 1.00 97.94 88 VAL A O 1
ATOM 655 N N . THR A 1 89 ? -4.144 7.187 2.688 1.00 97.44 89 THR A N 1
ATOM 656 C CA . THR A 1 89 ? -4.665 7.154 4.064 1.00 97.44 89 THR A CA 1
ATOM 657 C C . THR A 1 89 ? -4.471 8.502 4.755 1.00 97.44 89 THR A C 1
ATOM 659 O O . THR A 1 89 ? -5.417 9.042 5.319 1.00 97.44 89 THR A O 1
ATOM 662 N N . LYS A 1 90 ? -3.274 9.090 4.650 1.00 97.12 90 LYS A N 1
ATOM 663 C CA . LYS A 1 90 ? -2.967 10.422 5.180 1.00 97.12 90 LYS A CA 1
ATOM 664 C C . LYS A 1 90 ? -3.888 11.485 4.586 1.00 97.12 90 LYS A C 1
ATOM 666 O O . LYS A 1 90 ? -4.483 12.243 5.338 1.00 97.12 90 LYS A O 1
ATOM 671 N N . SER A 1 91 ? -4.053 11.516 3.263 1.00 97.06 91 SER A N 1
ATOM 672 C CA . SER A 1 91 ? -4.935 12.482 2.600 1.00 97.06 91 SER A CA 1
ATOM 673 C C . SER A 1 91 ? -6.398 12.349 3.023 1.00 97.06 91 SER A C 1
ATOM 675 O O . SER A 1 91 ? -7.076 13.363 3.137 1.00 97.06 91 SER A O 1
ATOM 677 N N . LEU A 1 92 ? -6.888 11.129 3.268 1.00 96.81 92 LEU A N 1
ATOM 678 C CA . LEU A 1 92 ? -8.245 10.904 3.776 1.00 96.81 92 LEU A CA 1
ATOM 679 C C . LEU A 1 92 ? -8.402 11.421 5.212 1.00 96.81 92 LEU A C 1
ATOM 681 O O . LEU A 1 92 ? -9.383 12.093 5.509 1.00 96.81 92 LEU A O 1
ATOM 685 N N . LEU A 1 93 ? -7.424 11.141 6.078 1.00 95.88 93 LEU A N 1
ATOM 686 C CA . LEU A 1 93 ? -7.443 11.551 7.485 1.00 95.88 93 LEU A CA 1
ATOM 687 C C . LEU A 1 93 ? -7.238 13.060 7.681 1.00 95.88 93 LEU A C 1
ATOM 689 O O . LEU A 1 93 ? -7.774 13.632 8.620 1.00 95.88 93 LEU A O 1
ATOM 693 N N . GLU A 1 94 ? -6.467 13.713 6.814 1.00 95.69 94 GLU A N 1
ATOM 694 C CA . GLU A 1 94 ? -6.226 15.162 6.883 1.00 95.69 94 GLU A CA 1
ATOM 695 C C . GLU A 1 94 ? -7.303 15.989 6.173 1.00 95.69 94 GLU A C 1
ATOM 697 O O . GLU A 1 94 ? -7.326 17.212 6.295 1.00 95.69 94 GLU A O 1
ATOM 702 N N . ASN A 1 95 ? -8.197 15.353 5.415 1.00 95.56 95 ASN A N 1
ATOM 703 C CA . ASN A 1 95 ? -9.282 16.059 4.756 1.00 95.56 95 ASN A CA 1
ATOM 704 C C . ASN A 1 95 ? -10.297 16.575 5.791 1.00 95.56 95 ASN A C 1
ATOM 706 O O . ASN A 1 95 ? -10.790 15.814 6.618 1.00 95.56 95 ASN A O 1
ATOM 710 N N . GLU A 1 96 ? -10.665 17.854 5.718 1.00 90.94 96 GLU A N 1
ATOM 711 C CA . GLU A 1 96 ? -11.556 18.481 6.708 1.00 90.94 96 GLU A CA 1
ATOM 712 C C . GLU A 1 96 ? -12.952 17.849 6.766 1.00 90.94 96 GLU A C 1
ATOM 714 O O . GLU A 1 96 ? -13.546 17.760 7.836 1.00 90.94 96 GLU A O 1
ATOM 719 N N . ILE A 1 97 ? -13.471 17.377 5.630 1.00 90.25 97 ILE A N 1
ATOM 720 C CA . ILE A 1 97 ? -14.801 16.765 5.543 1.00 90.25 97 ILE A CA 1
ATOM 721 C C . ILE A 1 97 ? -14.739 15.302 5.985 1.00 90.25 97 ILE A C 1
ATOM 723 O O . ILE A 1 97 ? -15.598 14.849 6.737 1.00 90.25 97 ILE A O 1
ATOM 727 N N . LEU A 1 98 ? -13.732 14.562 5.511 1.00 90.69 98 LEU A N 1
ATOM 728 C CA . LEU A 1 98 ? -13.647 13.114 5.706 1.00 90.69 98 LEU A CA 1
ATOM 729 C C . LEU A 1 98 ? -12.959 12.718 7.015 1.00 90.69 98 LEU A C 1
ATOM 731 O O . LEU A 1 98 ? -13.335 11.715 7.596 1.00 90.69 98 LEU A O 1
ATOM 735 N N . GLY A 1 99 ? -11.960 13.459 7.484 1.00 86.75 99 GLY A N 1
ATOM 736 C CA . GLY A 1 99 ? -11.134 13.071 8.632 1.00 86.75 99 GLY A CA 1
ATOM 737 C C . GLY A 1 99 ? -11.387 13.871 9.909 1.00 86.75 99 GLY A C 1
ATOM 738 O O . GLY A 1 99 ? -11.211 13.334 11.000 1.00 86.75 99 GLY A O 1
ATOM 739 N N . SER A 1 100 ? -11.844 15.122 9.784 1.00 83.69 100 SER A N 1
ATOM 740 C CA . SER A 1 100 ? -11.966 16.063 10.915 1.00 83.69 100 SER A CA 1
ATOM 741 C C . SER A 1 100 ? -13.368 16.661 11.098 1.00 83.69 100 SER A C 1
ATOM 743 O O . SER A 1 100 ? -13.559 17.534 11.943 1.00 83.69 100 SER A O 1
ATOM 745 N N . GLY A 1 101 ? -14.349 16.220 10.306 1.00 82.06 101 GLY A N 1
ATOM 746 C CA . GLY A 1 101 ? -15.729 16.697 10.382 1.00 82.06 101 GLY A CA 1
ATOM 747 C C . GLY A 1 101 ? -16.508 16.122 11.572 1.00 82.06 101 GLY A C 1
ATOM 748 O O . GLY A 1 101 ? -16.008 15.307 12.342 1.00 82.06 101 GLY A O 1
ATOM 749 N N . ASN A 1 102 ? -17.790 16.493 11.688 1.00 83.88 102 ASN A N 1
ATOM 750 C CA . ASN A 1 102 ? -18.680 16.005 12.758 1.00 83.88 102 ASN A CA 1
ATOM 751 C C . ASN A 1 102 ? -18.909 14.481 12.738 1.00 83.88 102 ASN A C 1
ATOM 753 O O . ASN A 1 102 ? -19.376 13.922 13.727 1.00 83.88 102 ASN A O 1
ATOM 757 N N . ASN A 1 103 ? -18.622 13.821 11.614 1.00 88.56 103 ASN A N 1
ATOM 758 C CA . ASN A 1 103 ? -18.707 12.373 11.463 1.00 88.56 103 ASN A CA 1
ATOM 759 C C . ASN A 1 103 ? -17.544 11.884 10.580 1.00 88.56 103 ASN A C 1
ATOM 761 O O . ASN A 1 103 ? -17.714 11.792 9.361 1.00 88.56 103 ASN A O 1
ATOM 765 N N . PRO A 1 104 ? -16.350 11.659 11.155 1.00 91.62 104 PRO A N 1
ATOM 766 C CA . PRO A 1 104 ? -15.179 11.270 10.383 1.00 91.62 104 PRO A CA 1
ATOM 767 C C . PRO A 1 104 ? -15.358 9.873 9.775 1.00 91.62 104 PRO A C 1
ATOM 769 O O . PRO A 1 104 ? -15.859 8.951 10.417 1.00 91.62 104 PRO A O 1
ATOM 772 N N . SER A 1 105 ? -14.923 9.725 8.528 1.00 95.69 105 SER A N 1
ATOM 773 C CA . SER A 1 105 ? -14.904 8.474 7.778 1.00 95.69 105 SER A CA 1
ATOM 774 C C . SER A 1 105 ? -13.954 7.461 8.413 1.00 95.69 105 SER A C 1
ATOM 776 O O . SER A 1 105 ? -12.821 7.773 8.785 1.00 95.69 105 SER A O 1
ATOM 778 N N . GLN A 1 106 ? -14.388 6.209 8.468 1.00 95.69 106 GLN A N 1
ATOM 779 C CA . GLN A 1 106 ? -13.593 5.088 8.935 1.00 95.69 106 GLN A CA 1
ATOM 780 C C . GLN A 1 106 ? -12.689 4.567 7.814 1.00 95.69 106 GLN A C 1
ATOM 782 O O . GLN A 1 106 ? -13.155 3.996 6.825 1.00 95.69 106 GLN A O 1
ATOM 787 N N . VAL A 1 107 ? -11.377 4.730 7.993 1.00 97.25 107 VAL A N 1
ATOM 788 C CA . VAL A 1 107 ? -10.352 4.237 7.064 1.00 97.25 107 VAL A CA 1
ATOM 789 C C . VAL A 1 107 ? -9.667 3.004 7.652 1.00 97.25 107 VAL A C 1
ATOM 791 O O . VAL A 1 107 ? -9.129 3.053 8.757 1.00 97.25 107 VAL A O 1
ATOM 794 N N . VAL A 1 108 ? -9.654 1.900 6.904 1.00 97.81 108 VAL A N 1
ATOM 795 C CA . VAL A 1 108 ? -8.963 0.654 7.268 1.00 97.81 108 VAL A CA 1
ATOM 796 C C . VAL A 1 108 ? -7.817 0.401 6.297 1.00 97.81 108 VAL A C 1
ATOM 798 O O . VAL A 1 108 ? -8.024 0.334 5.087 1.00 97.81 108 VAL A O 1
ATOM 801 N N . VAL A 1 109 ? -6.606 0.214 6.825 1.00 97.88 109 VAL A N 1
ATOM 802 C CA . VAL A 1 109 ? -5.433 -0.208 6.046 1.00 97.88 109 VAL A CA 1
ATOM 803 C C . VAL A 1 109 ? -5.180 -1.689 6.298 1.00 97.88 109 VAL A C 1
ATOM 805 O O . VAL A 1 109 ? -5.005 -2.103 7.441 1.00 97.88 109 VAL A O 1
ATOM 808 N N . LEU A 1 110 ? -5.140 -2.486 5.232 1.00 96.94 110 LEU A N 1
ATOM 809 C CA . LEU A 1 110 ? -4.832 -3.913 5.284 1.00 96.94 110 LEU A CA 1
ATOM 810 C C . LEU A 1 110 ? -3.417 -4.151 4.762 1.00 96.94 110 LEU A C 1
ATOM 812 O O . LEU A 1 110 ? -3.119 -3.847 3.609 1.00 96.94 110 LEU A O 1
ATOM 816 N N . GLU A 1 111 ? -2.548 -4.727 5.586 1.00 94.88 111 GLU A N 1
ATOM 817 C CA . GLU A 1 111 ? -1.191 -5.119 5.205 1.00 94.88 111 GLU A CA 1
ATOM 818 C C . GLU A 1 111 ? -1.010 -6.620 5.431 1.00 94.88 111 GLU A C 1
ATOM 820 O O . GLU A 1 111 ? -1.407 -7.157 6.460 1.00 94.88 111 GLU A O 1
ATOM 825 N N . ALA A 1 112 ? -0.417 -7.307 4.455 1.00 92.75 112 ALA A N 1
ATOM 826 C CA . ALA A 1 112 ? -0.243 -8.759 4.499 1.00 92.75 112 ALA A CA 1
ATOM 827 C C . ALA A 1 112 ? 0.975 -9.194 5.338 1.00 92.75 112 ALA A C 1
ATOM 829 O O . ALA A 1 112 ? 1.186 -10.385 5.555 1.00 92.75 112 ALA A O 1
ATOM 830 N N . ARG A 1 113 ? 1.825 -8.239 5.729 1.00 91.06 113 ARG A N 1
ATOM 831 C CA . ARG A 1 113 ? 3.078 -8.435 6.472 1.00 91.06 113 ARG A CA 1
ATOM 832 C C . ARG A 1 113 ? 3.230 -7.330 7.533 1.00 91.06 113 ARG A C 1
ATOM 834 O O . ARG A 1 113 ? 2.277 -7.013 8.229 1.00 91.06 113 ARG A O 1
ATOM 841 N N . ASN A 1 114 ? 4.413 -6.722 7.628 1.00 91.25 114 ASN A N 1
ATOM 842 C CA . ASN A 1 114 ? 4.690 -5.559 8.469 1.00 91.25 114 ASN A CA 1
ATOM 843 C C . ASN A 1 114 ? 4.446 -4.257 7.694 1.00 91.25 114 ASN A C 1
ATOM 845 O O . ASN A 1 114 ? 4.581 -4.241 6.461 1.00 91.25 114 ASN A O 1
ATOM 849 N N . LEU A 1 115 ? 4.167 -3.159 8.405 1.00 92.69 115 LEU A N 1
ATOM 850 C CA . LEU A 1 115 ? 3.962 -1.848 7.779 1.00 92.69 115 LEU A CA 1
ATOM 851 C C . LEU A 1 115 ? 5.124 -1.477 6.851 1.00 92.69 115 LEU A C 1
ATOM 853 O O . LEU A 1 115 ? 6.286 -1.715 7.174 1.00 92.69 115 LEU A O 1
ATOM 857 N N . CYS A 1 116 ? 4.815 -0.912 5.683 1.00 92.69 116 CYS A N 1
ATOM 858 C CA . CYS A 1 116 ? 5.755 -0.491 4.640 1.00 92.69 116 CYS A CA 1
ATOM 859 C C . CYS A 1 116 ? 6.711 -1.587 4.127 1.00 92.69 116 CYS A C 1
ATOM 861 O O . CYS A 1 116 ? 7.600 -1.294 3.325 1.00 92.69 116 CYS A O 1
ATOM 863 N N . SER A 1 117 ? 6.533 -2.857 4.510 1.00 91.12 117 SER A N 1
ATOM 864 C CA . SER A 1 117 ? 7.487 -3.940 4.229 1.00 91.12 117 SER A CA 1
ATOM 865 C C . SER A 1 117 ? 7.482 -4.427 2.783 1.00 91.12 117 SER A C 1
ATOM 867 O O . SER A 1 117 ? 8.045 -5.477 2.505 1.00 91.12 117 SER A O 1
ATOM 869 N N . GLY A 1 118 ? 6.826 -3.730 1.853 1.00 90.62 118 GLY A N 1
ATOM 870 C CA . GLY A 1 118 ? 6.805 -4.031 0.421 1.00 90.62 118 GLY A CA 1
ATOM 871 C C . GLY A 1 118 ? 7.959 -3.402 -0.355 1.00 90.62 118 GLY A C 1
ATOM 872 O O . GLY A 1 118 ? 9.111 -3.442 0.074 1.00 90.62 118 GLY A O 1
ATOM 873 N N . ALA A 1 119 ? 7.647 -2.848 -1.529 1.00 90.00 119 ALA A N 1
ATOM 874 C CA . ALA A 1 119 ? 8.612 -2.105 -2.341 1.00 90.00 119 ALA A CA 1
ATOM 875 C C . ALA A 1 119 ? 9.133 -0.858 -1.606 1.00 90.00 119 ALA A C 1
ATOM 877 O O . ALA A 1 119 ? 10.309 -0.528 -1.710 1.00 90.00 119 ALA A O 1
ATOM 878 N N . THR A 1 120 ? 8.282 -0.212 -0.801 1.00 92.44 120 THR A N 1
ATOM 879 C CA . THR A 1 120 ? 8.650 0.957 0.009 1.00 92.44 120 THR A CA 1
ATOM 880 C C . THR A 1 120 ? 9.793 0.655 0.969 1.00 92.44 120 THR A C 1
ATOM 882 O O . THR A 1 120 ? 10.755 1.404 0.986 1.00 92.44 120 THR A O 1
ATOM 885 N N . GLY A 1 121 ? 9.780 -0.467 1.685 1.00 90.69 121 GLY A N 1
ATOM 886 C CA . GLY A 1 121 ? 10.916 -0.880 2.509 1.00 90.69 121 GLY A CA 1
ATOM 887 C C . GLY A 1 121 ? 12.124 -1.390 1.714 1.00 90.69 121 GLY A C 1
ATOM 888 O O . GLY A 1 121 ? 13.148 -1.672 2.300 1.00 90.69 121 GLY A O 1
ATOM 889 N N . ARG A 1 122 ? 12.072 -1.558 0.389 1.00 89.44 122 ARG A N 1
ATOM 890 C CA . ARG A 1 122 ? 13.183 -2.153 -0.392 1.00 89.44 122 ARG A CA 1
ATOM 891 C C . ARG A 1 122 ? 13.716 -1.239 -1.491 1.00 89.44 122 ARG A C 1
ATOM 893 O O . ARG A 1 122 ? 14.298 -1.716 -2.460 1.00 89.44 122 ARG A O 1
ATOM 900 N N . ASN A 1 123 ? 13.493 0.063 -1.358 1.00 87.56 123 ASN A N 1
ATOM 901 C CA . ASN A 1 123 ? 14.002 1.050 -2.303 1.00 87.56 123 ASN A CA 1
ATOM 902 C C . ASN A 1 123 ? 15.447 1.473 -1.952 1.00 87.56 123 ASN A C 1
ATOM 904 O O . ASN A 1 123 ? 15.956 1.123 -0.890 1.00 87.56 123 ASN A O 1
ATOM 908 N N . GLY A 1 124 ? 16.123 2.201 -2.844 1.00 87.06 124 GLY A N 1
ATOM 909 C CA . GLY A 1 124 ? 17.510 2.647 -2.643 1.00 87.06 124 GLY A CA 1
ATOM 910 C C . GLY A 1 124 ? 17.681 3.890 -1.756 1.00 87.06 124 GLY A C 1
ATOM 911 O O . GLY A 1 124 ? 18.805 4.339 -1.559 1.00 87.06 124 GLY A O 1
ATOM 912 N N . GLY A 1 125 ? 16.593 4.456 -1.232 1.00 85.12 125 GLY A N 1
ATOM 913 C CA . GLY A 1 125 ? 16.564 5.638 -0.367 1.00 85.12 125 GLY A CA 1
ATOM 914 C C . GLY A 1 125 ? 16.584 6.975 -1.109 1.00 85.12 125 GLY A C 1
ATOM 915 O O . GLY A 1 125 ? 16.585 8.024 -0.470 1.00 85.12 125 GLY A O 1
ATOM 916 N N . GLN A 1 126 ? 16.613 6.974 -2.444 1.00 83.31 126 GLN A N 1
ATOM 917 C CA . GLN A 1 126 ? 16.672 8.212 -3.216 1.00 83.31 126 GLN A CA 1
ATOM 918 C C . GLN A 1 126 ? 15.290 8.868 -3.319 1.00 83.31 126 GLN A C 1
ATOM 920 O O . GLN A 1 126 ? 14.377 8.331 -3.944 1.00 83.31 126 GLN A O 1
ATOM 925 N N . LEU A 1 127 ? 15.164 10.075 -2.769 1.00 80.88 127 LEU A N 1
ATOM 926 C CA . LEU A 1 127 ? 14.052 10.989 -3.032 1.00 80.88 127 LEU A CA 1
ATOM 927 C C . 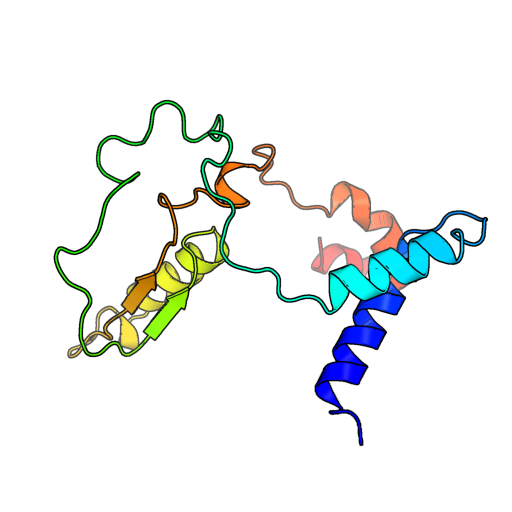LEU A 1 127 ? 14.520 12.043 -4.033 1.00 80.88 127 LEU A C 1
ATOM 929 O O . LEU A 1 127 ? 14.910 13.146 -3.661 1.00 80.88 127 LEU A O 1
ATOM 933 N N . VAL A 1 128 ? 14.555 11.664 -5.309 1.00 77.25 128 VAL A N 1
ATOM 934 C CA . VAL A 1 128 ? 15.071 12.514 -6.387 1.00 77.25 128 VAL A CA 1
ATOM 935 C C . VAL A 1 128 ? 14.042 12.673 -7.493 1.00 77.25 128 VAL A C 1
ATOM 937 O O . VAL A 1 128 ? 13.338 11.725 -7.844 1.00 77.25 128 VAL A O 1
ATOM 940 N N . SER A 1 129 ? 13.979 13.873 -8.066 1.00 74.06 129 SER A N 1
ATOM 941 C CA . SER A 1 129 ? 13.241 14.090 -9.305 1.00 74.06 129 SER A CA 1
ATOM 942 C C . SER A 1 129 ? 13.992 13.407 -10.457 1.00 74.06 129 SER A C 1
ATOM 944 O O . SER A 1 129 ? 15.206 13.602 -10.587 1.00 74.06 129 SER A O 1
ATOM 946 N N . PRO A 1 130 ? 13.318 12.623 -11.321 1.00 68.94 130 PRO A N 1
ATOM 947 C CA . PRO A 1 130 ? 13.966 12.010 -12.478 1.00 68.94 130 PRO A CA 1
ATOM 948 C C . PRO A 1 130 ? 14.397 13.032 -13.541 1.00 68.94 130 PRO A C 1
ATOM 950 O O . PRO A 1 130 ? 15.083 12.722 -14.511 1.00 68.94 130 PRO A O 1
ATOM 953 N N . VAL A 1 131 ? 14.016 14.283 -13.343 1.00 69.50 131 VAL A N 1
ATOM 954 C CA . VAL A 1 131 ? 14.081 15.348 -14.328 1.00 69.50 131 VAL A CA 1
ATOM 955 C C . VAL A 1 131 ? 15.483 15.586 -14.856 1.00 69.50 131 VAL A C 1
ATOM 957 O O . VAL A 1 131 ? 15.641 15.743 -16.061 1.00 69.50 131 VAL A O 1
ATOM 960 N N . GLY A 1 132 ? 16.517 15.498 -14.018 1.00 72.69 132 GLY A N 1
ATOM 961 C CA . GLY A 1 132 ? 17.898 15.648 -14.484 1.00 72.69 132 GLY A CA 1
ATOM 962 C C . GLY A 1 132 ? 18.284 14.659 -15.594 1.00 72.69 132 GLY A C 1
ATOM 963 O O . GLY A 1 132 ? 19.023 15.027 -16.502 1.00 72.69 132 GLY A O 1
ATOM 964 N N . HIS A 1 133 ? 17.752 13.430 -15.571 1.00 75.62 133 HIS A N 1
ATOM 965 C CA . HIS A 1 133 ? 18.046 12.413 -16.586 1.00 75.62 133 HIS A CA 1
ATOM 966 C C . HIS A 1 133 ? 17.004 12.342 -17.711 1.00 75.62 133 HIS A C 1
ATOM 968 O O . HIS A 1 133 ? 17.319 11.851 -18.792 1.00 75.62 133 HIS A O 1
ATOM 974 N N . THR A 1 134 ? 15.781 12.838 -17.498 1.00 82.44 134 THR A N 1
ATOM 975 C CA . THR A 1 134 ? 14.730 12.844 -18.529 1.00 82.44 134 THR A CA 1
ATOM 976 C C . THR A 1 134 ? 14.633 14.153 -19.304 1.00 82.44 134 THR A C 1
ATOM 978 O O . THR A 1 134 ? 14.012 14.159 -20.365 1.00 82.44 134 THR A O 1
ATOM 981 N N . PHE A 1 135 ? 15.232 15.251 -18.828 1.00 87.38 135 PHE A N 1
ATOM 982 C CA . PHE A 1 135 ? 15.032 16.586 -19.401 1.00 87.38 135 PHE A CA 1
ATOM 983 C C . PHE A 1 135 ? 15.356 16.646 -20.894 1.00 87.38 135 PHE A C 1
ATOM 985 O O . PHE A 1 135 ? 14.542 17.138 -21.664 1.00 87.38 135 PHE A O 1
ATOM 992 N N . ALA A 1 136 ? 16.485 16.082 -21.334 1.00 90.00 136 ALA A N 1
ATOM 993 C CA . ALA A 1 136 ? 16.850 16.074 -22.754 1.00 90.00 136 ALA A CA 1
ATOM 994 C C . ALA A 1 136 ? 15.789 15.373 -23.627 1.00 90.00 136 ALA A C 1
ATOM 996 O O . ALA A 1 136 ? 15.362 15.926 -24.639 1.00 90.00 136 ALA A O 1
ATOM 997 N N . GLY A 1 137 ? 15.298 14.207 -23.195 1.00 87.81 137 GLY A N 1
ATOM 998 C CA . GLY A 1 137 ? 14.229 13.488 -23.898 1.00 87.81 137 GLY A CA 1
ATOM 999 C C . GLY A 1 137 ? 12.873 14.202 -23.831 1.00 87.81 137 GLY A C 1
ATOM 1000 O O . GLY A 1 137 ? 12.094 14.146 -24.780 1.00 87.81 137 GLY A O 1
ATOM 1001 N N . LEU A 1 138 ? 12.584 14.915 -22.736 1.00 86.50 138 LEU A N 1
ATOM 1002 C CA . LEU A 1 138 ? 11.387 15.754 -22.619 1.00 86.50 138 LEU A CA 1
ATOM 1003 C C . LEU A 1 138 ? 11.459 16.968 -23.557 1.00 86.50 138 LEU A C 1
ATOM 1005 O O . LEU A 1 138 ? 10.464 17.284 -24.203 1.00 86.50 138 LEU A O 1
ATOM 1009 N N . VAL A 1 139 ? 12.627 17.607 -23.685 1.00 92.88 139 VAL A N 1
ATOM 1010 C CA . VAL A 1 139 ? 12.862 18.714 -24.627 1.00 92.88 139 VAL A CA 1
ATOM 1011 C C . VAL A 1 139 ? 12.675 18.244 -26.066 1.00 92.88 139 VAL A C 1
ATOM 1013 O O . VAL A 1 139 ? 11.996 18.921 -26.831 1.00 92.88 139 VAL A O 1
ATOM 1016 N N . GLU A 1 140 ? 13.238 17.091 -26.432 1.00 94.44 140 GLU A N 1
ATOM 1017 C CA . GLU A 1 140 ? 13.084 16.518 -27.774 1.00 94.44 140 GLU A CA 1
ATOM 1018 C C . GLU A 1 140 ? 11.612 16.238 -28.107 1.00 94.44 140 GLU A C 1
ATOM 1020 O O . GLU A 1 140 ? 11.152 16.520 -29.212 1.00 94.44 140 GLU A O 1
ATOM 1025 N N . ARG A 1 141 ? 10.850 15.716 -27.139 1.00 91.50 141 ARG A N 1
ATOM 1026 C CA . ARG A 1 141 ? 9.473 15.269 -27.369 1.00 91.50 141 ARG A CA 1
ATOM 1027 C C . ARG A 1 141 ? 8.421 16.373 -27.251 1.00 91.50 141 ARG A C 1
ATOM 1029 O O . ARG A 1 141 ? 7.392 16.287 -27.918 1.00 91.50 141 ARG A O 1
ATOM 1036 N N . PHE A 1 142 ? 8.645 17.368 -26.396 1.00 88.88 142 PHE A N 1
ATOM 1037 C CA . PHE A 1 142 ? 7.632 18.361 -26.014 1.00 88.88 142 PHE A CA 1
ATOM 1038 C C . PHE A 1 142 ? 8.124 19.814 -26.071 1.00 88.88 142 PHE A C 1
ATOM 1040 O O . PHE A 1 142 ? 7.340 20.734 -25.854 1.00 88.88 142 PHE A O 1
ATOM 1047 N N . GLY A 1 143 ? 9.398 20.049 -26.388 1.00 89.44 143 GLY A N 1
ATOM 1048 C CA . GLY A 1 143 ? 9.995 21.381 -26.407 1.00 89.44 143 GLY A CA 1
ATOM 1049 C C . GLY A 1 143 ? 10.421 21.880 -25.022 1.00 89.44 143 GLY A C 1
ATOM 1050 O O . GLY A 1 143 ? 9.983 21.402 -23.977 1.00 89.44 143 GLY A O 1
ATOM 1051 N N . LYS A 1 144 ? 11.320 22.873 -25.012 1.00 91.81 144 LYS A N 1
ATOM 1052 C CA . LYS A 1 144 ? 12.002 23.341 -23.793 1.00 91.81 144 LYS A CA 1
ATOM 1053 C C . LYS A 1 144 ? 11.066 23.935 -22.740 1.00 91.81 144 LYS A C 1
ATOM 1055 O O . LYS A 1 144 ? 11.265 23.667 -21.563 1.00 91.81 144 LYS A O 1
ATOM 1060 N N . ALA A 1 145 ? 10.082 24.738 -23.144 1.00 90.94 145 ALA A N 1
ATOM 1061 C CA . ALA A 1 145 ? 9.167 25.392 -22.206 1.00 90.94 145 ALA A CA 1
ATOM 1062 C C . ALA A 1 145 ? 8.357 24.358 -21.405 1.00 90.94 145 ALA A C 1
ATOM 1064 O O . ALA A 1 145 ? 8.436 24.338 -20.183 1.00 90.94 145 ALA A O 1
ATOM 1065 N N . THR A 1 146 ? 7.691 23.429 -22.095 1.00 86.56 146 THR A N 1
ATOM 1066 C CA . THR A 1 146 ? 6.920 22.346 -21.470 1.00 86.56 146 THR A CA 1
ATOM 1067 C C . THR A 1 146 ? 7.805 21.405 -20.657 1.00 86.56 146 THR A C 1
ATOM 1069 O O . THR A 1 146 ? 7.436 21.015 -19.555 1.00 86.56 146 THR A O 1
ATOM 1072 N N . ALA A 1 147 ? 9.009 21.085 -21.141 1.00 86.31 147 ALA A N 1
ATOM 1073 C CA . ALA A 1 147 ? 9.952 20.268 -20.381 1.00 86.31 147 ALA A CA 1
ATOM 1074 C C . ALA A 1 147 ? 10.362 20.908 -19.041 1.00 86.31 147 ALA A C 1
ATOM 1076 O O . ALA A 1 147 ? 10.612 20.169 -18.098 1.00 86.31 147 ALA A O 1
ATOM 1077 N N . MET A 1 148 ? 10.422 22.245 -18.943 1.00 84.69 148 MET A N 1
ATOM 1078 C CA . MET A 1 148 ? 10.717 22.954 -17.687 1.00 84.69 148 MET A CA 1
ATOM 1079 C C . MET A 1 148 ? 9.533 22.993 -16.712 1.00 84.69 148 MET A C 1
ATOM 1081 O O . MET A 1 148 ? 9.759 23.127 -15.520 1.00 84.69 148 MET A O 1
ATOM 1085 N N . GLU A 1 149 ? 8.290 22.882 -17.183 1.00 84.69 149 GLU A N 1
ATOM 1086 C CA . GLU A 1 149 ? 7.114 22.785 -16.298 1.00 84.69 149 GLU A CA 1
ATOM 1087 C C . GLU A 1 149 ? 6.929 21.372 -15.731 1.00 84.69 149 GLU A C 1
ATOM 1089 O O . GLU A 1 149 ? 6.391 21.192 -14.643 1.00 84.69 149 GLU A O 1
ATOM 1094 N N . MET A 1 150 ? 7.367 20.358 -16.481 1.00 73.38 150 MET A N 1
ATOM 1095 C CA . MET A 1 150 ? 7.360 18.954 -16.053 1.00 73.38 150 MET A CA 1
ATOM 1096 C C . MET A 1 150 ? 8.562 18.599 -15.157 1.00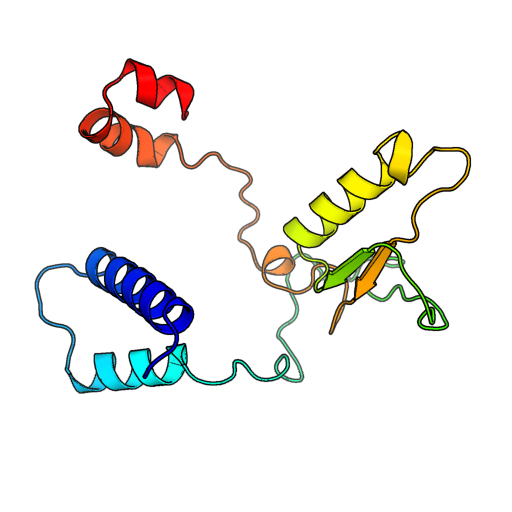 73.38 150 MET A C 1
ATOM 1098 O O . MET A 1 150 ? 8.636 17.469 -14.668 1.00 73.38 150 MET A O 1
ATOM 1102 N N . ALA A 1 151 ? 9.507 19.535 -15.023 1.00 65.62 151 ALA A N 1
ATOM 1103 C CA . ALA A 1 151 ? 10.790 19.424 -14.340 1.00 65.62 151 ALA A CA 1
ATOM 1104 C C . ALA A 1 151 ? 10.710 19.811 -12.854 1.00 65.62 151 ALA A C 1
ATOM 1106 O O . ALA A 1 151 ? 11.288 19.079 -12.013 1.00 65.62 151 ALA A O 1
#

InterPro domains:
  IPR006076 FAD dependent oxidoreductase [PF01266] (75-130)
  IPR036188 FAD/NAD(P)-binding domain superfamily [G3DSA:3.50.50.60] (69-144)
  IPR036188 FAD/NAD(P)-binding domain superfamily [SSF51905] (48-133)

Radius of gyration: 21.11 Å; chains: 1; bounding box: 37×44×50 Å

pLDDT: mean 84.29, std 13.98, range [42.91, 98.25]